Protein AF-A0A368GTZ7-F1 (afdb_monomer_lite)

Organism: Ancylostoma caninum (NCBI:txid29170)

Foldseek 3Di:
DDDDDDDDVVVVVVPDDDQCNVDPPRDDPPPQLQVCVPPDDDQLDWAQRRHDLCCVQRPVWTFGRHDPDSVLVSVLSVVSNVVLVVLVPDPPHDPLLSVLVSNQSVLVSRQIADPVVVSNHGDDDDPVSVVCSVVVCSDPDDPPPDPDDDDDD

pLDDT: mean 73.06, std 17.5, range [32.28, 91.56]

Structure (mmCIF, N/CA/C/O backbone):
data_AF-A0A368GTZ7-F1
#
_entry.id   AF-A0A368GTZ7-F1
#
loop_
_atom_site.group_PDB
_atom_site.id
_atom_site.type_symbol
_atom_site.label_atom_id
_atom_site.label_alt_id
_atom_site.label_comp_id
_atom_site.label_asym_id
_atom_site.label_entity_id
_atom_site.label_seq_id
_atom_site.pdbx_PDB_ins_code
_atom_site.Cartn_x
_atom_site.Cartn_y
_atom_site.Cartn_z
_atom_site.occupancy
_atom_site.B_iso_or_equiv
_atom_site.auth_seq_id
_atom_site.auth_comp_id
_atom_site.auth_asym_id
_atom_site.auth_atom_id
_atom_site.pdbx_PDB_model_num
ATOM 1 N N . MET A 1 1 ? 50.934 -11.452 -6.047 1.00 37.75 1 MET A N 1
ATOM 2 C CA . MET A 1 1 ? 49.514 -11.317 -6.433 1.00 37.75 1 MET A CA 1
ATOM 3 C C . MET A 1 1 ? 48.791 -12.517 -5.861 1.00 37.75 1 MET A C 1
ATOM 5 O O . MET A 1 1 ? 48.805 -13.577 -6.474 1.00 37.75 1 MET A O 1
ATOM 9 N N . ASP A 1 2 ? 48.282 -12.366 -4.644 1.00 44.00 2 ASP A N 1
ATOM 10 C CA . ASP A 1 2 ? 47.558 -13.414 -3.929 1.00 44.00 2 ASP A CA 1
ATOM 11 C C . ASP A 1 2 ? 46.156 -13.528 -4.548 1.00 44.00 2 ASP A C 1
ATOM 13 O O . ASP A 1 2 ? 45.374 -12.576 -4.518 1.00 44.00 2 ASP A O 1
ATOM 17 N N . ARG A 1 3 ? 45.888 -14.630 -5.257 1.00 52.69 3 ARG A N 1
ATOM 18 C CA . ARG A 1 3 ? 44.575 -14.900 -5.857 1.00 52.69 3 ARG A CA 1
ATOM 19 C C . ARG A 1 3 ? 43.670 -15.415 -4.741 1.00 52.69 3 ARG A C 1
ATOM 21 O O . ARG A 1 3 ? 43.742 -16.592 -4.404 1.00 52.69 3 ARG A O 1
ATOM 28 N N . GLY A 1 4 ? 42.843 -14.523 -4.196 1.00 51.09 4 GLY A N 1
ATOM 29 C CA . GLY A 1 4 ? 41.817 -14.851 -3.209 1.00 51.09 4 GLY A CA 1
ATOM 30 C C . GLY A 1 4 ? 40.986 -16.055 -3.653 1.00 51.09 4 GLY A C 1
ATOM 31 O O . GLY A 1 4 ? 40.374 -16.046 -4.723 1.00 51.09 4 GLY A O 1
ATOM 32 N N . ARG A 1 5 ? 41.034 -17.107 -2.837 1.00 58.94 5 ARG A N 1
ATOM 33 C CA . ARG A 1 5 ? 40.251 -18.331 -2.977 1.00 58.94 5 ARG A CA 1
ATOM 34 C C . ARG A 1 5 ? 38.786 -17.988 -2.696 1.00 58.94 5 ARG A C 1
ATOM 36 O O . ARG A 1 5 ? 38.498 -17.370 -1.678 1.00 58.94 5 ARG A O 1
ATOM 43 N N . LEU A 1 6 ? 37.886 -18.319 -3.622 1.00 60.16 6 LEU A N 1
ATOM 44 C CA . LEU A 1 6 ? 36.446 -18.252 -3.361 1.00 60.16 6 LEU A CA 1
ATOM 45 C C . LEU A 1 6 ? 36.140 -19.210 -2.196 1.00 60.16 6 LEU A C 1
ATOM 47 O O . LEU A 1 6 ? 36.662 -20.326 -2.240 1.00 60.16 6 LEU A O 1
ATOM 51 N N . PRO A 1 7 ? 35.367 -18.795 -1.177 1.00 56.50 7 PRO A N 1
ATOM 52 C CA . PRO A 1 7 ? 34.983 -19.688 -0.094 1.00 56.50 7 PRO A CA 1
ATOM 53 C C . PRO A 1 7 ? 34.176 -20.854 -0.666 1.00 56.50 7 PRO A C 1
ATOM 55 O O . PRO A 1 7 ? 33.351 -20.677 -1.568 1.00 56.50 7 PRO A O 1
ATOM 58 N N . ASP A 1 8 ? 34.486 -22.046 -0.176 1.00 59.84 8 ASP A N 1
ATOM 59 C CA . ASP A 1 8 ? 33.870 -23.300 -0.583 1.00 59.84 8 ASP A CA 1
ATOM 60 C C . ASP A 1 8 ? 32.377 -23.274 -0.184 1.00 59.84 8 ASP A C 1
ATOM 62 O O . ASP A 1 8 ? 32.005 -22.629 0.798 1.00 59.84 8 ASP A O 1
ATOM 66 N N . GLU A 1 9 ? 31.493 -23.940 -0.935 1.00 59.38 9 GLU A N 1
ATOM 67 C CA . GLU A 1 9 ? 30.031 -23.895 -0.709 1.00 59.38 9 GLU A CA 1
ATOM 68 C C . GLU A 1 9 ? 29.623 -24.321 0.722 1.00 59.38 9 GLU A C 1
ATOM 70 O O . GLU A 1 9 ? 28.589 -23.886 1.228 1.00 59.38 9 GLU A O 1
ATOM 75 N N . GLU A 1 10 ? 30.476 -25.083 1.415 1.00 57.34 10 GLU A N 1
ATOM 76 C CA . GLU A 1 10 ? 30.319 -25.471 2.825 1.00 57.34 10 GLU A CA 1
ATOM 77 C C . GLU A 1 10 ? 30.433 -24.289 3.811 1.00 57.34 10 GLU A C 1
ATOM 79 O O . GLU A 1 10 ? 29.787 -24.292 4.860 1.00 57.34 10 GLU A O 1
ATOM 84 N N . GLU A 1 11 ? 31.194 -23.239 3.484 1.00 56.53 11 GLU A N 1
ATOM 85 C CA . GLU A 1 11 ? 31.345 -22.060 4.349 1.00 56.53 11 GLU A CA 1
ATOM 86 C C . GLU A 1 11 ? 30.144 -21.103 4.244 1.00 56.53 11 GLU A C 1
ATOM 88 O O . GLU A 1 11 ? 29.809 -20.392 5.196 1.00 56.53 11 GLU A O 1
ATOM 93 N N . ALA A 1 12 ? 29.416 -21.146 3.123 1.00 57.00 12 ALA A N 1
ATOM 94 C CA . ALA A 1 12 ? 28.158 -20.420 2.961 1.00 57.00 12 ALA A CA 1
ATOM 95 C C . ALA A 1 12 ? 27.035 -20.999 3.842 1.00 57.00 12 ALA A C 1
ATOM 97 O O . ALA A 1 12 ? 26.225 -20.238 4.380 1.00 57.00 12 ALA A O 1
ATOM 98 N N . ASP A 1 13 ? 27.011 -22.320 4.048 1.00 59.19 13 ASP A N 1
ATOM 99 C CA . ASP A 1 13 ? 26.066 -22.967 4.966 1.00 59.19 13 ASP A CA 1
ATOM 100 C C . ASP A 1 13 ? 26.419 -22.717 6.444 1.00 59.19 13 ASP A C 1
ATOM 102 O O . ASP A 1 13 ? 25.516 -22.582 7.273 1.00 59.19 13 ASP A O 1
ATOM 106 N N . LEU A 1 14 ? 27.706 -22.548 6.781 1.00 64.44 14 LEU A N 1
ATOM 107 C CA . LEU A 1 14 ? 28.149 -22.151 8.129 1.00 64.44 14 LEU A CA 1
ATOM 108 C C . LEU A 1 14 ? 27.671 -20.745 8.533 1.00 64.44 14 LEU A C 1
ATOM 110 O O . LEU A 1 14 ? 27.511 -20.462 9.721 1.00 64.44 14 LEU A O 1
ATOM 114 N N . MET A 1 15 ? 27.401 -19.877 7.557 1.00 62.84 15 MET A N 1
ATOM 115 C CA . MET A 1 15 ? 26.880 -18.521 7.768 1.00 62.84 15 MET A CA 1
ATOM 116 C C . MET A 1 15 ? 25.345 -18.446 7.721 1.00 62.84 15 MET A C 1
ATOM 118 O O . MET A 1 15 ? 24.774 -17.354 7.823 1.00 62.84 15 MET A O 1
ATOM 122 N N . ARG A 1 16 ? 24.642 -19.579 7.574 1.00 65.88 16 ARG A N 1
ATOM 123 C CA . ARG A 1 16 ? 23.180 -19.594 7.474 1.00 65.88 16 ARG A CA 1
ATOM 124 C C . ARG A 1 16 ? 22.535 -19.523 8.855 1.00 65.88 16 ARG A C 1
ATOM 126 O O . ARG A 1 16 ? 22.421 -20.515 9.571 1.00 65.88 16 ARG A O 1
ATOM 133 N N . VAL A 1 17 ? 22.081 -18.328 9.222 1.00 69.12 17 VAL A N 1
ATOM 134 C CA . VAL A 1 17 ? 21.343 -18.103 10.469 1.00 69.12 17 VAL A CA 1
ATOM 135 C C . VAL A 1 17 ? 19.952 -18.743 10.360 1.00 69.12 17 VAL A C 1
ATOM 137 O O . VAL A 1 17 ? 19.223 -18.432 9.417 1.00 69.12 17 VAL A O 1
ATOM 140 N N . PRO A 1 18 ? 19.558 -19.619 11.302 1.00 65.19 18 PRO A N 1
ATOM 141 C CA . PRO A 1 18 ? 18.222 -20.190 11.324 1.00 65.19 18 PRO A CA 1
ATOM 142 C C . PRO A 1 18 ? 17.150 -19.108 11.443 1.00 65.19 18 PRO A C 1
ATOM 144 O O . PRO A 1 18 ? 17.264 -18.174 12.235 1.00 65.19 18 PRO A O 1
ATOM 147 N N . ASP A 1 19 ? 16.065 -19.291 10.707 1.00 61.75 19 ASP A N 1
ATOM 148 C CA . ASP A 1 19 ? 14.875 -18.440 10.688 1.00 61.75 19 ASP A CA 1
ATOM 149 C C . ASP A 1 19 ? 14.282 -18.159 12.088 1.00 61.75 19 ASP A C 1
ATOM 151 O O . ASP A 1 19 ? 13.653 -17.134 12.326 1.00 61.75 19 ASP A O 1
ATOM 155 N N . ASN A 1 20 ? 14.522 -19.041 13.055 1.00 61.53 20 ASN A N 1
ATOM 156 C CA . ASN A 1 20 ? 14.096 -18.933 14.451 1.00 61.53 20 ASN A CA 1
ATOM 157 C C . ASN A 1 20 ? 15.120 -18.251 15.386 1.00 61.53 20 ASN A C 1
ATOM 159 O O . ASN A 1 20 ? 14.895 -18.195 16.597 1.00 61.53 20 ASN A O 1
ATOM 163 N N . ALA A 1 21 ? 16.231 -17.715 14.869 1.00 69.88 21 ALA A N 1
ATOM 164 C CA . ALA A 1 21 ? 17.270 -17.059 15.674 1.00 69.88 21 ALA A CA 1
ATOM 165 C C . ALA A 1 21 ? 16.832 -15.717 16.295 1.00 69.88 21 ALA A C 1
ATOM 167 O O . ALA A 1 21 ? 17.477 -15.225 17.218 1.00 69.88 21 ALA A O 1
ATOM 168 N N . ALA A 1 22 ? 15.726 -15.130 15.827 1.00 65.44 22 ALA A N 1
ATOM 169 C CA . ALA A 1 22 ? 15.196 -13.852 16.311 1.00 65.44 22 ALA A CA 1
ATOM 170 C C . ALA A 1 22 ? 14.283 -13.965 17.556 1.00 65.44 22 ALA A C 1
ATOM 172 O O . ALA A 1 22 ? 13.716 -12.968 18.001 1.00 65.44 22 ALA A O 1
ATOM 173 N N . GLY A 1 23 ? 14.181 -15.156 18.156 1.00 69.50 23 GLY A N 1
ATOM 174 C CA . GLY A 1 23 ? 13.523 -15.379 19.445 1.00 69.50 23 GLY A CA 1
ATOM 175 C C . GLY A 1 23 ? 12.073 -15.889 19.365 1.00 69.50 23 GLY A C 1
ATOM 176 O O . GLY A 1 23 ? 11.494 -16.008 18.283 1.00 69.50 23 GLY A O 1
ATOM 177 N N . PRO A 1 24 ? 11.468 -16.239 20.518 1.00 53.47 24 PRO A N 1
ATOM 178 C CA . PRO A 1 24 ? 10.113 -16.785 20.582 1.00 53.47 24 PRO A CA 1
ATOM 179 C C . PRO A 1 24 ? 9.078 -15.776 20.071 1.00 53.47 24 PRO A C 1
ATOM 181 O O . PRO A 1 24 ? 9.003 -14.654 20.564 1.00 53.47 24 PRO A O 1
ATOM 184 N N . GLY A 1 25 ? 8.263 -16.183 19.096 1.00 59.00 25 GLY A N 1
ATOM 185 C CA . GLY A 1 25 ? 7.257 -15.320 18.463 1.00 59.00 25 GLY A CA 1
ATOM 186 C C . GLY A 1 25 ? 7.730 -14.628 17.182 1.00 59.00 25 GLY A C 1
ATOM 187 O O . GLY A 1 25 ? 6.916 -13.993 16.513 1.00 59.00 25 GLY A O 1
ATOM 188 N N . PHE A 1 26 ? 8.999 -14.789 16.793 1.00 58.25 26 PHE A N 1
ATOM 189 C CA . PHE A 1 26 ? 9.432 -14.451 15.444 1.00 58.25 26 PHE A CA 1
ATOM 190 C C . PHE A 1 26 ? 8.912 -15.508 14.467 1.00 58.25 26 PHE A C 1
ATOM 192 O O . PHE A 1 26 ? 9.357 -16.654 14.457 1.00 58.25 26 PHE A O 1
ATOM 199 N N . VAL A 1 27 ? 7.934 -15.117 13.660 1.00 58.34 27 VAL A N 1
ATOM 200 C CA . VAL A 1 27 ? 7.539 -15.847 12.458 1.00 58.34 27 VAL A CA 1
ATOM 201 C C . VAL A 1 27 ? 8.312 -15.224 11.298 1.00 58.34 27 VAL A C 1
ATOM 203 O O . VAL A 1 27 ? 8.051 -14.062 10.976 1.00 58.34 27 VAL A O 1
ATOM 206 N N . PRO A 1 28 ? 9.258 -15.947 10.673 1.00 54.25 28 PRO A N 1
ATOM 207 C CA . PRO A 1 28 ? 9.833 -15.515 9.410 1.00 54.25 28 PRO A CA 1
ATOM 208 C C . PRO A 1 28 ? 8.666 -15.408 8.440 1.00 54.25 28 PRO A C 1
ATOM 210 O O . PRO A 1 28 ? 7.963 -16.394 8.203 1.00 54.25 28 PRO A O 1
ATOM 213 N N . SER A 1 29 ? 8.402 -14.213 7.919 1.00 58.09 29 SER A N 1
ATOM 214 C CA . SER A 1 29 ? 7.399 -14.073 6.871 1.00 58.09 29 SER A CA 1
ATOM 215 C C . SER A 1 29 ? 8.013 -14.641 5.590 1.00 58.09 29 SER A C 1
ATOM 217 O O . SER A 1 29 ? 8.704 -13.977 4.819 1.00 58.09 29 SER A O 1
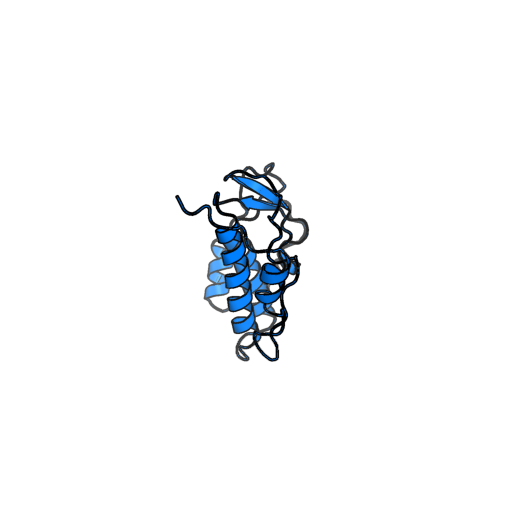ATOM 219 N N . GLY A 1 30 ? 7.872 -15.958 5.441 1.00 53.06 30 GLY A N 1
ATOM 220 C CA . GLY A 1 30 ? 8.460 -16.713 4.349 1.00 53.06 30 GLY A CA 1
ATOM 221 C C . GLY A 1 30 ? 7.901 -16.252 3.009 1.00 53.06 30 GLY A C 1
ATOM 222 O O . GLY A 1 30 ? 6.691 -16.219 2.822 1.00 53.06 30 GLY A O 1
ATOM 223 N N . SER A 1 31 ? 8.783 -15.968 2.049 1.00 56.69 31 SER A N 1
ATOM 224 C CA . SER A 1 31 ? 8.521 -15.727 0.614 1.00 56.69 31 SER A CA 1
ATOM 225 C C . SER A 1 31 ? 7.578 -14.574 0.216 1.00 56.69 31 SER A C 1
ATOM 227 O O . SER A 1 31 ? 7.754 -14.010 -0.860 1.00 56.69 31 SER A O 1
ATOM 229 N N . THR A 1 32 ? 6.608 -14.180 1.045 1.00 63.78 32 THR A N 1
ATOM 230 C CA . THR A 1 32 ? 5.593 -13.168 0.715 1.00 63.78 32 THR A CA 1
ATOM 231 C C . THR A 1 32 ? 6.054 -11.741 0.980 1.00 63.78 32 THR A C 1
ATOM 233 O O . THR A 1 32 ? 5.517 -10.816 0.375 1.00 63.78 32 THR A O 1
ATOM 236 N N . ASP A 1 33 ? 7.064 -11.549 1.833 1.00 69.00 33 ASP A N 1
ATOM 237 C CA . ASP A 1 33 ? 7.684 -10.235 2.048 1.00 69.00 33 ASP A CA 1
ATOM 238 C C . ASP A 1 33 ? 8.390 -9.729 0.796 1.00 69.00 33 ASP A C 1
ATOM 240 O O . ASP A 1 33 ? 8.269 -8.561 0.437 1.00 69.00 33 ASP A O 1
ATOM 244 N N . ARG A 1 34 ? 9.065 -10.633 0.081 1.00 83.38 34 ARG A N 1
ATOM 245 C CA . ARG A 1 34 ? 9.853 -10.326 -1.115 1.00 83.38 34 ARG A CA 1
ATOM 246 C C . ARG A 1 34 ? 9.098 -10.604 -2.413 1.00 83.38 34 ARG A C 1
ATOM 248 O O . ARG A 1 34 ? 9.589 -11.242 -3.340 1.00 83.38 34 ARG A O 1
ATOM 255 N N . TRP A 1 35 ? 7.864 -10.125 -2.491 1.00 85.88 35 TRP A N 1
ATOM 256 C CA . TRP A 1 35 ? 6.957 -10.432 -3.599 1.00 85.88 35 TRP A CA 1
ATOM 257 C C . TRP A 1 35 ? 7.296 -9.744 -4.938 1.00 85.88 35 TRP A C 1
ATOM 259 O O . TRP A 1 35 ? 6.656 -10.041 -5.950 1.00 85.88 35 TRP A O 1
ATOM 269 N N . LEU A 1 36 ? 8.288 -8.845 -4.962 1.00 88.62 36 LEU A N 1
ATOM 270 C CA . LEU A 1 36 ? 8.792 -8.169 -6.166 1.00 88.62 36 LEU A CA 1
ATOM 271 C C . LEU A 1 36 ? 10.083 -8.803 -6.715 1.00 88.62 36 LEU A C 1
ATOM 273 O O . LEU A 1 36 ? 10.580 -8.371 -7.765 1.00 88.62 36 LEU A O 1
ATOM 277 N N . ASP A 1 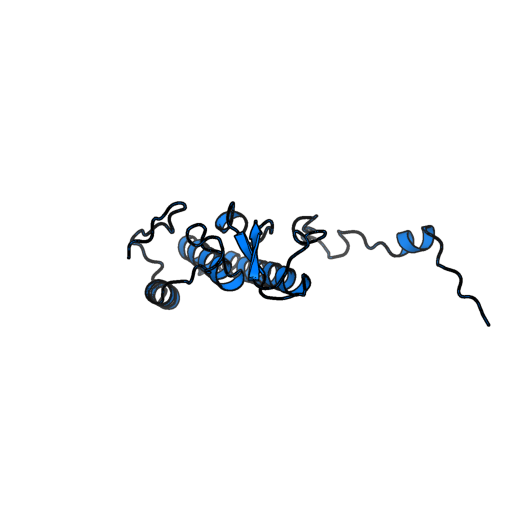37 ? 10.627 -9.825 -6.050 1.00 86.62 37 ASP A N 1
ATOM 278 C CA . ASP A 1 37 ? 11.837 -10.512 -6.499 1.00 86.62 37 ASP A CA 1
ATOM 279 C C . ASP A 1 37 ? 11.586 -11.184 -7.858 1.00 86.62 37 ASP A C 1
ATOM 281 O O . ASP A 1 37 ? 10.539 -11.780 -8.115 1.00 86.62 37 ASP A O 1
ATOM 285 N N . GLY A 1 38 ? 12.518 -11.001 -8.797 1.00 84.00 38 GLY A N 1
ATOM 286 C CA . GLY A 1 38 ? 12.375 -11.474 -10.181 1.00 84.00 38 GLY A CA 1
ATOM 287 C C . GLY A 1 38 ? 11.373 -10.695 -11.048 1.00 84.00 38 GLY A C 1
ATOM 288 O O . GLY A 1 38 ? 11.331 -10.903 -12.262 1.00 84.00 38 GLY A O 1
ATOM 289 N N . THR A 1 39 ? 10.610 -9.753 -10.485 1.00 88.00 39 THR A N 1
ATOM 290 C CA . THR A 1 39 ? 9.666 -8.925 -11.248 1.00 88.00 39 THR A CA 1
ATOM 291 C C . THR A 1 39 ? 10.387 -7.719 -11.839 1.00 88.00 39 THR A C 1
ATOM 293 O O . THR A 1 39 ? 10.932 -6.898 -11.105 1.00 88.00 39 THR A O 1
ATOM 296 N N . LYS A 1 40 ? 10.407 -7.585 -13.169 1.00 88.94 40 LYS A N 1
ATOM 297 C CA . LYS A 1 40 ? 10.931 -6.387 -13.845 1.00 88.94 40 LYS A CA 1
ATOM 298 C C . LYS A 1 40 ? 9.851 -5.310 -13.896 1.00 88.94 40 LYS A C 1
ATOM 300 O O . LYS A 1 40 ? 8.747 -5.591 -14.350 1.00 88.94 40 LYS A O 1
ATOM 305 N N . TYR A 1 41 ? 10.189 -4.098 -13.471 1.00 91.06 41 TYR A N 1
ATOM 306 C CA . TYR A 1 41 ? 9.286 -2.952 -13.490 1.00 91.06 41 TYR A CA 1
ATOM 307 C C . TYR A 1 41 ? 10.051 -1.639 -13.625 1.00 91.06 41 TYR A C 1
ATOM 309 O O . TYR A 1 41 ? 11.271 -1.599 -13.452 1.00 91.06 41 TYR A O 1
ATOM 317 N N . ARG A 1 42 ? 9.317 -0.571 -13.924 1.00 91.50 42 ARG A N 1
ATOM 318 C CA . ARG A 1 42 ? 9.772 0.819 -13.920 1.00 91.50 42 ARG A CA 1
ATOM 319 C C . ARG A 1 42 ? 8.902 1.654 -12.990 1.00 91.50 42 ARG A C 1
ATOM 321 O O . ARG A 1 42 ? 7.766 1.290 -12.690 1.00 91.50 42 ARG A O 1
ATOM 328 N N . VAL A 1 43 ? 9.430 2.791 -12.546 1.00 90.75 43 VAL A N 1
ATOM 329 C CA . VAL A 1 43 ? 8.639 3.777 -11.800 1.00 90.75 43 VAL A CA 1
ATOM 330 C C . VAL A 1 43 ? 7.436 4.201 -12.646 1.00 90.75 43 VAL A C 1
ATOM 332 O O . VAL A 1 43 ? 7.583 4.539 -13.820 1.00 90.75 43 VAL A O 1
ATOM 335 N N . GLY A 1 44 ? 6.248 4.157 -12.048 1.00 88.25 44 GLY A N 1
ATOM 336 C CA . GLY A 1 44 ? 4.962 4.396 -12.702 1.00 88.25 44 GLY A CA 1
ATOM 337 C C . GLY A 1 44 ? 4.240 3.132 -13.177 1.00 88.25 44 GLY A C 1
ATOM 338 O O . GLY A 1 44 ? 3.040 3.206 -13.439 1.00 88.25 44 GLY A O 1
ATOM 339 N N . ASP A 1 45 ? 4.909 1.975 -13.242 1.00 90.81 45 ASP A N 1
ATOM 340 C CA . ASP A 1 45 ? 4.249 0.716 -13.598 1.00 90.81 45 ASP A CA 1
ATOM 341 C C . ASP A 1 45 ? 3.298 0.268 -12.478 1.00 90.81 45 ASP A C 1
ATOM 343 O O . ASP A 1 45 ? 3.614 0.350 -11.289 1.00 90.81 45 ASP A O 1
ATOM 347 N N . CYS A 1 46 ? 2.132 -0.250 -12.862 1.00 91.31 46 CYS A N 1
ATOM 348 C CA . CYS A 1 46 ? 1.171 -0.852 -11.943 1.00 91.31 46 CYS A CA 1
ATOM 349 C C . CYS A 1 46 ? 1.360 -2.368 -11.907 1.00 91.31 46 CYS A C 1
ATOM 351 O O . CYS A 1 46 ? 1.106 -3.047 -12.901 1.00 91.31 46 CYS A O 1
ATOM 353 N N . ILE A 1 47 ? 1.757 -2.903 -10.753 1.00 90.75 47 ILE A N 1
ATOM 354 C CA . ILE A 1 47 ? 2.001 -4.340 -10.568 1.00 90.75 47 ILE A CA 1
ATOM 355 C C . ILE A 1 47 ? 0.956 -4.917 -9.611 1.00 90.75 47 ILE A C 1
ATOM 357 O O . ILE A 1 47 ? 0.642 -4.271 -8.609 1.00 90.75 47 ILE A O 1
ATOM 361 N N . PRO A 1 48 ? 0.423 -6.127 -9.862 1.00 90.56 48 PRO A N 1
ATOM 362 C CA . PRO A 1 48 ? -0.466 -6.807 -8.925 1.00 90.56 48 PRO A CA 1
ATOM 363 C C . PRO A 1 48 ? 0.163 -6.939 -7.535 1.00 90.56 48 PRO A C 1
ATOM 365 O O . PRO A 1 48 ? 1.242 -7.514 -7.401 1.00 90.56 48 PRO A O 1
ATOM 368 N N . TYR A 1 49 ? -0.525 -6.450 -6.501 1.00 90.56 49 TYR A N 1
ATOM 369 C CA . TYR A 1 49 ? -0.038 -6.541 -5.128 1.00 90.56 49 TYR A CA 1
ATOM 370 C C . TYR A 1 49 ? -0.062 -7.991 -4.636 1.00 90.56 49 TYR A C 1
ATOM 372 O O . TYR A 1 49 ? -1.085 -8.674 -4.726 1.00 90.56 49 TYR A O 1
ATOM 380 N N . ARG A 1 50 ? 1.071 -8.452 -4.098 1.00 89.50 50 ARG A N 1
ATOM 381 C CA . ARG A 1 50 ? 1.235 -9.802 -3.531 1.00 89.50 50 ARG A CA 1
ATOM 382 C C . ARG A 1 50 ? 1.838 -9.807 -2.124 1.00 89.50 50 ARG A C 1
ATOM 384 O O . ARG A 1 50 ? 2.137 -10.880 -1.607 1.00 89.50 50 ARG A O 1
ATOM 391 N N . GLY A 1 51 ? 1.992 -8.633 -1.513 1.00 86.94 51 GLY A N 1
ATOM 392 C CA . GLY A 1 51 ? 2.452 -8.519 -0.133 1.00 86.94 51 GLY A CA 1
ATOM 393 C C . GLY A 1 51 ? 1.414 -9.029 0.867 1.00 86.94 51 GLY A C 1
ATOM 394 O O . GLY A 1 51 ? 0.233 -9.218 0.548 1.00 86.94 51 GLY A O 1
ATOM 395 N N . GLU A 1 52 ? 1.857 -9.264 2.097 1.00 85.88 52 GLU A N 1
ATOM 396 C CA . GLU A 1 52 ? 1.008 -9.840 3.136 1.00 85.88 52 GLU A CA 1
ATOM 397 C C . GLU A 1 52 ? 0.302 -8.765 3.973 1.00 85.88 52 GLU A C 1
ATOM 399 O O . GLU A 1 52 ? -0.878 -8.938 4.295 1.00 85.88 52 GLU A O 1
ATOM 404 N N . ALA A 1 53 ? 0.983 -7.652 4.291 1.00 86.62 53 ALA A N 1
ATOM 405 C CA . ALA A 1 53 ? 0.500 -6.658 5.255 1.00 86.62 53 ALA A CA 1
ATOM 406 C C . ALA A 1 53 ? -0.885 -6.106 4.889 1.00 86.62 53 ALA A C 1
ATOM 408 O O . ALA A 1 53 ? -1.753 -5.944 5.744 1.00 86.62 53 ALA A O 1
ATOM 409 N N . CYS A 1 54 ? -1.122 -5.880 3.598 1.00 89.31 54 CYS A N 1
ATOM 410 C CA . CYS A 1 54 ? -2.370 -5.332 3.080 1.00 89.31 54 CYS A CA 1
ATOM 411 C C . CYS A 1 54 ? -3.187 -6.338 2.269 1.00 89.31 54 CYS A C 1
ATOM 413 O O . CYS A 1 54 ? -4.130 -5.941 1.582 1.00 89.31 54 CYS A O 1
ATOM 415 N N . ARG A 1 55 ? -2.877 -7.641 2.344 1.00 88.50 55 ARG A N 1
ATOM 416 C CA . ARG A 1 55 ? -3.515 -8.680 1.514 1.00 88.50 55 ARG A CA 1
ATOM 417 C C . ARG A 1 55 ? -5.039 -8.663 1.611 1.00 88.50 55 ARG A C 1
ATOM 419 O O . ARG A 1 55 ? -5.721 -8.831 0.608 1.00 88.50 55 ARG A O 1
ATOM 426 N N . GLN A 1 56 ? -5.575 -8.419 2.805 1.00 86.06 56 GLN A N 1
ATOM 427 C CA . GLN A 1 56 ? -7.022 -8.380 3.045 1.00 86.06 56 GLN A CA 1
ATOM 428 C C . GLN A 1 56 ? -7.724 -7.202 2.347 1.00 86.06 56 GLN A C 1
ATOM 430 O O . GLN A 1 56 ? -8.899 -7.312 2.010 1.00 86.06 56 GLN A O 1
ATOM 435 N N . PHE A 1 57 ? -7.014 -6.097 2.106 1.00 85.38 57 PHE A N 1
ATOM 436 C CA . PHE A 1 57 ? -7.580 -4.855 1.565 1.00 85.38 57 PHE A CA 1
ATOM 437 C C . PHE A 1 57 ? -7.218 -4.624 0.093 1.00 85.38 57 PHE A C 1
ATOM 439 O O . PHE A 1 57 ? -7.988 -4.014 -0.648 1.00 85.38 57 PHE A O 1
ATOM 446 N N . LEU A 1 58 ? -6.062 -5.130 -0.343 1.00 87.62 58 LEU A N 1
ATOM 447 C CA . LEU A 1 58 ? -5.512 -4.937 -1.688 1.00 87.62 58 LEU A CA 1
ATOM 448 C C . LEU A 1 58 ? -5.563 -6.201 -2.557 1.00 87.62 58 LEU A C 1
ATOM 450 O O . LEU A 1 58 ? -4.982 -6.223 -3.641 1.00 87.62 58 LEU A O 1
ATOM 454 N N . SER A 1 59 ? -6.271 -7.246 -2.122 1.00 86.94 59 SER A N 1
ATOM 455 C CA . SER A 1 59 ? -6.476 -8.451 -2.931 1.00 86.94 59 SER A CA 1
ATOM 456 C C . SER A 1 59 ? -7.067 -8.103 -4.304 1.00 86.94 59 SER A C 1
ATOM 458 O O . SER A 1 59 ? -8.073 -7.398 -4.404 1.00 86.94 59 SER A O 1
ATOM 460 N N . GLY A 1 60 ? -6.414 -8.571 -5.372 1.00 84.94 60 GLY A N 1
ATOM 461 C CA . GLY A 1 60 ? -6.817 -8.305 -6.757 1.00 84.94 60 GLY A CA 1
ATOM 462 C C . GLY A 1 60 ? -6.581 -6.868 -7.240 1.00 84.94 60 GLY A C 1
ATOM 463 O O . GLY A 1 60 ? -7.021 -6.515 -8.334 1.00 84.94 60 GLY A O 1
ATOM 464 N N . ARG A 1 61 ? -5.901 -6.023 -6.456 1.00 88.19 61 ARG A N 1
ATOM 465 C CA . ARG A 1 61 ? -5.523 -4.659 -6.850 1.00 88.19 61 ARG A CA 1
ATOM 466 C C . ARG A 1 61 ? -4.076 -4.618 -7.338 1.00 88.19 61 ARG A C 1
ATOM 468 O O . ARG A 1 61 ? -3.252 -5.453 -6.972 1.00 88.19 61 ARG A O 1
ATOM 475 N N . SER A 1 62 ? -3.773 -3.619 -8.161 1.00 90.62 62 SER A N 1
ATOM 476 C CA . SER A 1 62 ? -2.400 -3.301 -8.563 1.00 90.62 62 SER A CA 1
ATOM 477 C C . SER A 1 62 ? -1.925 -2.042 -7.855 1.00 90.62 62 SER A C 1
ATOM 479 O O . SER A 1 62 ? -2.730 -1.161 -7.553 1.00 90.62 62 SER A O 1
ATOM 481 N N . VAL A 1 63 ? -0.631 -1.962 -7.587 1.00 91.06 63 VAL A N 1
ATOM 482 C CA . VAL A 1 63 ? 0.020 -0.860 -6.877 1.00 91.06 63 VAL A CA 1
ATOM 483 C C . VAL A 1 63 ? 1.057 -0.223 -7.786 1.00 91.06 63 VAL A C 1
ATOM 485 O O . VAL A 1 63 ? 1.714 -0.922 -8.561 1.00 91.06 63 VAL A O 1
ATOM 488 N N . MET A 1 64 ? 1.151 1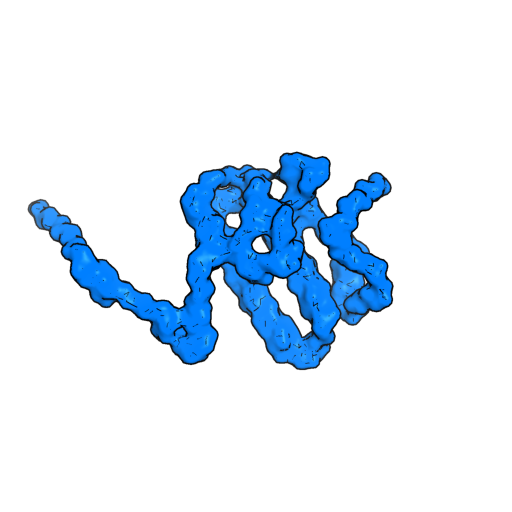.103 -7.740 1.00 90.31 64 MET A N 1
ATOM 489 C CA . MET A 1 64 ? 2.078 1.847 -8.582 1.00 90.31 64 MET A CA 1
ATOM 490 C C . MET A 1 64 ? 3.476 1.796 -7.978 1.00 90.31 64 MET A C 1
ATOM 492 O O . MET A 1 64 ? 3.662 2.123 -6.808 1.00 90.31 64 MET A O 1
ATOM 496 N N . MET A 1 65 ? 4.469 1.436 -8.784 1.00 91.56 65 MET A N 1
ATOM 497 C CA . MET A 1 65 ? 5.866 1.491 -8.369 1.00 91.56 65 MET A CA 1
ATOM 498 C C . MET A 1 65 ? 6.309 2.949 -8.288 1.00 91.56 65 MET A C 1
ATOM 500 O O . MET A 1 65 ? 6.334 3.651 -9.296 1.00 91.56 65 MET A O 1
ATOM 504 N N . THR A 1 66 ? 6.651 3.423 -7.093 1.00 88.94 66 THR A N 1
ATOM 505 C CA . THR A 1 66 ? 7.072 4.819 -6.878 1.00 88.94 66 THR A CA 1
ATOM 506 C C . THR A 1 66 ? 8.586 5.000 -6.856 1.00 88.94 66 THR A C 1
ATOM 508 O O . THR A 1 66 ? 9.053 6.131 -6.922 1.00 88.94 66 THR A O 1
ATOM 511 N N . SER A 1 67 ? 9.344 3.907 -6.753 1.00 88.31 67 SER A N 1
ATOM 512 C CA . SER A 1 67 ? 10.806 3.903 -6.676 1.00 88.31 67 SER A CA 1
ATOM 513 C C . SER A 1 67 ? 11.392 2.801 -7.554 1.00 88.31 67 SER A C 1
ATOM 515 O O . SER A 1 67 ? 10.727 1.803 -7.830 1.00 88.31 67 SER A O 1
ATOM 517 N N . GLU A 1 68 ? 12.632 2.986 -8.000 1.00 88.12 68 GLU A N 1
ATOM 518 C CA . GLU A 1 68 ? 13.410 1.961 -8.708 1.00 88.12 68 GLU A CA 1
ATOM 519 C C . GLU A 1 68 ? 13.926 0.875 -7.751 1.00 88.12 68 GLU A C 1
ATOM 521 O O . GLU A 1 68 ? 14.176 -0.260 -8.162 1.00 88.12 68 GLU A O 1
ATOM 526 N N . SER A 1 69 ? 14.044 1.205 -6.463 1.00 88.62 69 SER A N 1
ATOM 527 C CA . SER A 1 69 ? 14.449 0.286 -5.404 1.00 88.62 69 SER A CA 1
ATOM 528 C C . SER A 1 69 ? 13.270 -0.589 -4.967 1.00 88.62 69 SER A C 1
ATOM 530 O O . SER A 1 69 ? 12.206 -0.087 -4.599 1.00 88.62 69 SER A O 1
ATOM 532 N N . ARG A 1 70 ? 13.459 -1.916 -4.998 1.00 88.69 70 ARG A N 1
ATOM 533 C CA . ARG A 1 70 ? 12.496 -2.889 -4.438 1.00 88.69 70 ARG A CA 1
ATOM 534 C C . ARG A 1 70 ? 12.399 -2.770 -2.926 1.00 88.69 70 ARG A C 1
ATOM 536 O O . ARG A 1 70 ? 11.317 -2.941 -2.373 1.00 88.69 70 ARG A O 1
ATOM 543 N N . GLU A 1 71 ? 13.522 -2.452 -2.288 1.00 88.25 71 GLU A N 1
ATOM 544 C CA . GLU A 1 71 ? 13.620 -2.341 -0.836 1.00 88.25 71 GLU A CA 1
ATOM 545 C C . GLU A 1 71 ? 12.669 -1.264 -0.305 1.00 88.25 71 GLU A C 1
ATOM 547 O O . GLU A 1 71 ? 11.999 -1.499 0.691 1.00 88.25 71 GLU A O 1
ATOM 552 N N . ASP A 1 72 ? 12.457 -0.166 -1.038 1.00 89.12 72 ASP A N 1
ATOM 553 C CA . ASP A 1 72 ? 11.516 0.889 -0.636 1.00 89.12 72 ASP A CA 1
ATOM 554 C C . ASP A 1 72 ? 10.073 0.360 -0.529 1.00 89.12 72 ASP A C 1
ATOM 556 O O . ASP A 1 72 ? 9.303 0.769 0.340 1.00 89.12 72 ASP A O 1
ATOM 560 N N . MET A 1 73 ? 9.685 -0.573 -1.406 1.00 87.81 73 MET A N 1
ATOM 561 C CA . MET A 1 73 ? 8.364 -1.212 -1.359 1.00 87.81 73 MET A CA 1
ATOM 562 C C . MET A 1 73 ? 8.258 -2.226 -0.214 1.00 87.81 73 MET A C 1
ATOM 564 O O . MET A 1 73 ? 7.179 -2.390 0.364 1.00 87.81 73 MET A O 1
ATOM 568 N N . TYR A 1 74 ? 9.363 -2.891 0.125 1.00 88.00 74 TYR A N 1
ATOM 569 C CA . TYR A 1 74 ? 9.442 -3.809 1.262 1.00 88.00 74 TYR A CA 1
ATOM 570 C C . TYR A 1 74 ? 9.440 -3.060 2.599 1.00 88.00 74 TYR A C 1
ATOM 572 O O . TYR A 1 74 ? 8.759 -3.479 3.536 1.00 88.00 74 TYR A O 1
ATOM 580 N N . ASP A 1 75 ? 10.088 -1.899 2.666 1.00 89.25 75 ASP A N 1
ATOM 581 C CA . ASP A 1 75 ? 10.052 -1.004 3.820 1.00 89.25 75 ASP A CA 1
ATOM 582 C C . ASP A 1 75 ? 8.636 -0.491 4.086 1.00 89.25 75 ASP A C 1
ATOM 584 O O . ASP A 1 75 ? 8.208 -0.421 5.240 1.00 89.25 75 ASP A O 1
ATOM 588 N N . ILE A 1 76 ? 7.862 -0.196 3.034 1.00 88.62 76 ILE A N 1
ATOM 589 C CA . ILE A 1 76 ? 6.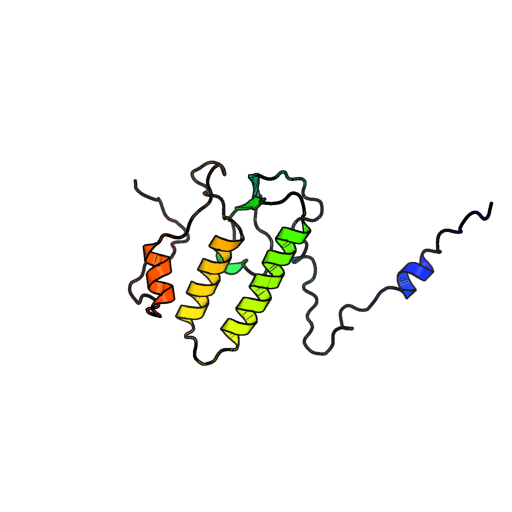438 0.129 3.178 1.00 88.62 76 ILE A CA 1
ATOM 590 C C . ILE A 1 76 ? 5.674 -1.033 3.826 1.00 88.62 76 ILE A C 1
ATOM 592 O O . ILE A 1 76 ? 4.922 -0.788 4.772 1.00 88.62 76 ILE A O 1
ATOM 596 N N . ASP A 1 77 ? 5.867 -2.277 3.364 1.00 87.25 77 ASP A N 1
ATOM 597 C CA . ASP A 1 77 ? 5.186 -3.455 3.932 1.00 87.25 77 ASP A CA 1
ATOM 598 C C . ASP A 1 77 ? 5.547 -3.638 5.412 1.00 87.25 77 ASP A C 1
ATOM 600 O O . ASP A 1 77 ? 4.662 -3.743 6.266 1.00 87.25 77 ASP A O 1
ATOM 604 N N . ARG A 1 78 ? 6.843 -3.562 5.735 1.00 86.56 78 ARG A N 1
ATOM 605 C CA . ARG A 1 78 ? 7.365 -3.689 7.101 1.00 86.56 78 ARG A CA 1
ATOM 606 C C . ARG A 1 78 ? 6.815 -2.609 8.031 1.00 86.56 78 ARG A C 1
ATOM 608 O O . ARG A 1 78 ? 6.355 -2.921 9.132 1.00 86.56 78 ARG A O 1
ATOM 615 N N . ASN A 1 79 ? 6.826 -1.352 7.589 1.00 88.19 79 ASN A N 1
ATOM 616 C CA . ASN A 1 79 ? 6.309 -0.222 8.361 1.00 88.19 79 ASN A CA 1
ATOM 617 C C . ASN A 1 79 ? 4.801 -0.351 8.599 1.00 88.19 79 ASN A C 1
ATOM 619 O O . ASN A 1 79 ? 4.320 -0.107 9.708 1.00 88.19 79 ASN A O 1
ATOM 623 N N . LEU A 1 80 ? 4.055 -0.783 7.581 1.00 87.75 80 LEU A N 1
ATOM 624 C CA . LEU A 1 80 ? 2.624 -1.046 7.691 1.00 87.75 80 LEU A CA 1
ATOM 625 C C . LEU A 1 80 ? 2.334 -2.169 8.686 1.00 87.75 80 LEU A C 1
ATOM 627 O O . LEU A 1 80 ? 1.472 -2.005 9.549 1.00 87.75 80 LEU A O 1
ATOM 631 N N . ARG A 1 81 ? 3.078 -3.274 8.624 1.00 86.31 81 ARG A N 1
ATOM 632 C CA . ARG A 1 81 ? 2.927 -4.392 9.560 1.00 86.31 81 ARG A CA 1
ATOM 633 C C . ARG A 1 81 ? 3.190 -3.958 11.001 1.00 86.31 81 ARG A C 1
ATOM 635 O O . ARG A 1 81 ? 2.378 -4.246 11.879 1.00 86.31 81 ARG A O 1
ATOM 642 N N . ALA A 1 82 ? 4.268 -3.208 11.233 1.00 86.94 82 ALA A N 1
ATOM 643 C CA . ALA A 1 82 ? 4.604 -2.675 12.552 1.00 86.94 82 ALA A CA 1
ATOM 644 C C . ALA A 1 82 ? 3.505 -1.739 13.093 1.00 86.94 82 ALA A C 1
ATOM 646 O O . ALA A 1 82 ? 3.064 -1.889 14.235 1.00 86.94 82 ALA A O 1
ATOM 647 N N . ALA A 1 83 ? 2.998 -0.825 12.259 1.00 85.75 83 ALA A N 1
ATOM 648 C CA . ALA A 1 83 ? 1.894 0.057 12.631 1.00 85.75 83 ALA A CA 1
ATOM 649 C C . ALA A 1 83 ? 0.612 -0.731 12.960 1.00 85.75 83 ALA A C 1
ATOM 651 O O . ALA A 1 83 ? -0.064 -0.439 13.946 1.00 85.75 83 ALA A O 1
ATOM 652 N N . MET A 1 84 ? 0.291 -1.767 12.178 1.00 83.88 84 MET A N 1
ATOM 653 C CA . MET A 1 84 ? -0.872 -2.624 12.427 1.00 83.88 84 MET A CA 1
ATOM 654 C C . MET A 1 84 ? -0.738 -3.424 13.722 1.00 83.88 84 MET A C 1
ATOM 656 O O . MET A 1 84 ? -1.722 -3.556 14.444 1.00 83.88 84 MET A O 1
ATOM 660 N N . MET A 1 85 ? 0.455 -3.923 14.055 1.00 85.19 85 MET A N 1
ATOM 661 C CA . MET A 1 85 ? 0.697 -4.594 15.338 1.00 85.19 85 MET A CA 1
ATOM 662 C C . MET A 1 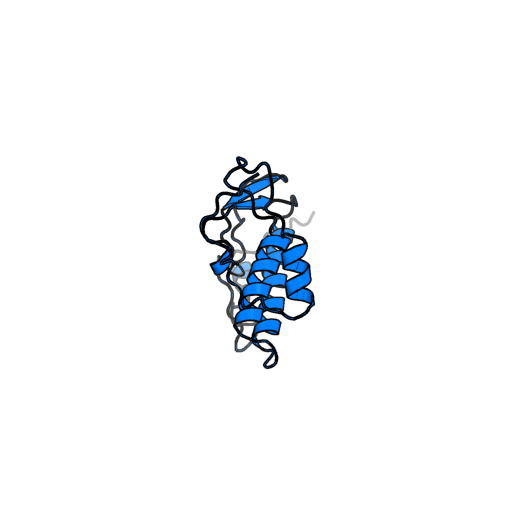85 ? 0.394 -3.665 16.518 1.00 85.19 85 MET A C 1
ATOM 664 O O . MET A 1 85 ? -0.282 -4.081 17.457 1.00 85.19 85 MET A O 1
ATOM 668 N N . PHE A 1 86 ? 0.815 -2.399 16.439 1.00 85.56 86 PHE A N 1
ATOM 669 C CA . PHE A 1 86 ? 0.515 -1.392 17.460 1.00 85.56 86 PHE A CA 1
ATOM 670 C C . PHE A 1 86 ? -0.987 -1.074 17.550 1.00 85.56 86 PHE A C 1
ATOM 672 O O . PHE A 1 86 ? -1.568 -1.057 18.633 1.00 85.56 86 PHE A O 1
ATOM 679 N N . ILE A 1 87 ? -1.649 -0.875 16.408 1.00 82.81 87 ILE A N 1
ATOM 680 C CA . ILE A 1 87 ? -3.094 -0.602 16.351 1.00 82.81 87 ILE A CA 1
ATOM 681 C C . ILE A 1 87 ? -3.909 -1.785 16.904 1.00 82.81 87 ILE A C 1
ATOM 683 O O . ILE A 1 87 ? -4.932 -1.588 17.563 1.00 82.81 87 ILE A O 1
ATOM 687 N N . ASN A 1 88 ? -3.461 -3.015 16.649 1.00 80.88 88 ASN A N 1
ATOM 688 C CA . ASN A 1 88 ? -4.118 -4.234 17.113 1.00 80.88 88 ASN A CA 1
ATOM 689 C C . ASN A 1 88 ? -3.900 -4.500 18.606 1.00 80.88 88 ASN A C 1
ATOM 691 O O . ASN A 1 88 ? -4.797 -5.049 19.243 1.00 80.88 88 ASN A O 1
ATOM 695 N N . SER A 1 89 ? -2.753 -4.108 19.168 1.00 83.81 89 SER A N 1
ATOM 696 C CA . SER A 1 89 ? -2.467 -4.270 20.598 1.00 83.81 89 SER A CA 1
ATOM 697 C C . SER A 1 89 ? -3.103 -3.185 21.471 1.00 83.81 89 SER A C 1
ATOM 699 O O . SER A 1 89 ? -3.257 -3.393 22.673 1.00 83.81 89 SER A O 1
ATOM 701 N N . ALA A 1 90 ? -3.514 -2.053 20.890 1.00 82.38 90 ALA A N 1
ATOM 702 C CA . ALA A 1 90 ? -4.149 -0.958 21.614 1.00 82.38 90 ALA A CA 1
ATOM 703 C C . ALA A 1 90 ? -5.601 -1.303 22.034 1.00 82.38 90 ALA A C 1
ATOM 705 O O . ALA A 1 90 ? -6.495 -1.381 21.180 1.00 82.38 90 ALA A O 1
ATOM 706 N N . PRO A 1 91 ? -5.892 -1.444 23.346 1.00 79.06 91 PRO A N 1
ATOM 707 C CA . PRO A 1 91 ? -7.224 -1.819 23.832 1.00 79.06 91 PRO A CA 1
ATOM 708 C C . PRO A 1 91 ? -8.259 -0.693 23.683 1.00 79.06 91 PRO A C 1
ATOM 710 O O . PRO A 1 91 ? -9.459 -0.947 23.683 1.00 79.06 91 PRO A O 1
ATOM 713 N N . THR A 1 92 ? -7.805 0.553 23.537 1.00 82.25 92 THR A N 1
ATOM 714 C CA . THR A 1 92 ? -8.651 1.745 23.379 1.00 82.25 92 THR A CA 1
ATOM 715 C C . THR A 1 92 ? -9.183 1.926 21.958 1.00 82.25 92 THR A C 1
ATOM 717 O O . THR A 1 92 ? -10.069 2.750 21.736 1.00 82.25 92 THR A O 1
ATOM 720 N N . ILE A 1 93 ? -8.666 1.170 20.985 1.00 78.38 93 ILE A N 1
ATOM 721 C CA . ILE A 1 93 ? -9.085 1.268 19.587 1.00 78.38 93 ILE A CA 1
ATOM 722 C C . ILE A 1 93 ? -10.202 0.250 19.329 1.00 78.38 93 ILE A C 1
ATOM 724 O O . ILE A 1 93 ? -10.069 -0.939 19.622 1.00 78.38 93 ILE A O 1
ATOM 728 N N . SER A 1 94 ? -11.322 0.698 18.757 1.00 82.88 94 SER A N 1
ATOM 729 C CA . SER A 1 94 ? -12.419 -0.195 18.368 1.00 82.88 94 SER A CA 1
ATOM 730 C C . SER A 1 94 ? -12.051 -1.035 17.141 1.00 82.88 94 SER A C 1
ATOM 732 O O . SER A 1 94 ? -11.265 -0.613 16.292 1.00 82.88 94 SER A O 1
ATOM 734 N N . GLN A 1 95 ? -12.653 -2.218 16.988 1.00 82.00 95 GLN A N 1
ATOM 735 C CA . GLN A 1 95 ? -12.396 -3.088 15.831 1.00 82.00 95 GLN A CA 1
ATOM 736 C C . GLN A 1 95 ? -12.705 -2.398 14.493 1.00 82.00 95 GLN A C 1
ATOM 738 O O . GLN A 1 95 ? -11.965 -2.565 13.525 1.00 82.00 95 GLN A O 1
ATOM 743 N N . GLN A 1 96 ? -13.755 -1.577 14.458 1.00 80.12 96 GLN A N 1
ATOM 744 C CA . GLN A 1 96 ? -14.120 -0.782 13.289 1.00 80.12 96 GLN A CA 1
ATOM 745 C C . GLN A 1 96 ? -13.051 0.270 12.963 1.00 80.12 96 GLN A C 1
ATOM 747 O O . GLN A 1 96 ? -12.669 0.418 11.804 1.00 80.12 96 GLN A O 1
ATOM 752 N N . CYS A 1 97 ? -12.518 0.959 13.978 1.00 80.31 97 CYS A N 1
ATOM 753 C CA . CYS A 1 97 ? -11.437 1.923 13.788 1.00 80.31 97 CYS A CA 1
ATOM 754 C C . CYS A 1 97 ? -10.161 1.241 13.276 1.00 80.31 97 CYS A C 1
ATOM 756 O O . CYS A 1 97 ? -9.525 1.763 12.360 1.00 80.31 97 CYS A O 1
ATOM 758 N N . ARG A 1 98 ? -9.838 0.039 13.780 1.00 82.38 98 ARG A N 1
ATOM 759 C CA . ARG A 1 98 ? -8.714 -0.764 13.272 1.00 82.38 98 ARG A CA 1
ATOM 760 C C . ARG A 1 98 ? -8.864 -1.048 11.780 1.00 82.38 98 ARG A C 1
ATOM 762 O O . ARG A 1 98 ? -7.984 -0.691 11.010 1.00 82.38 98 ARG A O 1
ATOM 769 N N . GLN A 1 99 ? -10.003 -1.601 11.358 1.00 84.12 99 GLN A N 1
ATOM 770 C CA . GLN A 1 99 ? -10.243 -1.937 9.949 1.00 84.12 99 GLN A CA 1
ATOM 771 C C . GLN A 1 99 ? -10.174 -0.715 9.026 1.00 84.12 99 GLN A C 1
ATOM 773 O O . GLN A 1 99 ? -9.541 -0.777 7.973 1.00 84.12 99 GLN A O 1
ATOM 778 N N . ILE A 1 100 ? -10.798 0.401 9.419 1.00 82.00 100 ILE A N 1
ATOM 779 C CA . ILE A 1 100 ? -10.785 1.633 8.620 1.00 82.00 100 ILE A CA 1
ATOM 780 C C . ILE A 1 100 ? -9.361 2.189 8.516 1.00 82.00 100 ILE A C 1
ATOM 782 O O . ILE A 1 100 ? -8.913 2.511 7.416 1.00 82.00 100 ILE A O 1
ATOM 786 N N . SER A 1 101 ? -8.641 2.257 9.638 1.00 83.56 101 SER A N 1
ATOM 787 C CA . SER A 1 101 ? -7.270 2.779 9.689 1.00 83.56 101 SER A CA 1
ATOM 788 C C . SER A 1 101 ? -6.321 1.937 8.844 1.00 83.56 101 SER A C 1
ATOM 790 O O . SER A 1 101 ? -5.548 2.484 8.061 1.00 83.56 101 SER A O 1
ATOM 792 N N . THR A 1 102 ? -6.422 0.608 8.940 1.00 84.88 102 THR A N 1
ATOM 793 C CA . THR A 1 102 ? -5.624 -0.318 8.134 1.00 84.88 102 THR A CA 1
ATOM 794 C C . THR A 1 102 ? -5.898 -0.135 6.646 1.00 84.88 102 THR A C 1
ATOM 796 O O . THR A 1 102 ? -4.960 0.017 5.867 1.00 84.88 102 THR A O 1
ATOM 799 N N . ASN A 1 103 ? -7.172 -0.088 6.249 1.00 85.50 103 ASN A N 1
ATOM 800 C CA . ASN A 1 103 ? -7.550 0.102 4.852 1.00 85.50 103 ASN A CA 1
ATOM 801 C C . ASN A 1 103 ? -6.977 1.415 4.290 1.00 85.50 103 ASN A C 1
ATOM 803 O O . ASN A 1 103 ? -6.322 1.434 3.250 1.00 85.50 103 ASN A O 1
ATOM 807 N N . VAL A 1 104 ? -7.154 2.515 5.021 1.00 85.06 104 VAL A N 1
ATOM 808 C CA . VAL A 1 104 ? -6.658 3.834 4.615 1.00 85.06 104 VAL A CA 1
ATOM 809 C C . VAL A 1 104 ? -5.137 3.873 4.527 1.00 85.06 104 VAL A C 1
ATOM 811 O O . VAL A 1 104 ? -4.604 4.348 3.524 1.00 85.06 104 VAL A O 1
ATOM 814 N N . ALA A 1 105 ? -4.429 3.317 5.508 1.00 87.19 105 ALA A N 1
ATOM 815 C CA . ALA A 1 105 ? -2.974 3.239 5.470 1.00 87.19 105 ALA A CA 1
ATOM 816 C C . ALA A 1 105 ? -2.486 2.458 4.236 1.00 87.19 105 ALA A C 1
ATOM 818 O O . ALA A 1 105 ? -1.633 2.947 3.497 1.00 87.19 105 ALA A O 1
ATOM 819 N N . CYS A 1 106 ? -3.087 1.300 3.950 1.00 89.06 106 CYS A N 1
ATOM 820 C CA . CYS A 1 106 ? -2.748 0.486 2.784 1.00 89.06 106 CYS A CA 1
ATOM 821 C C . CYS A 1 106 ? -2.922 1.249 1.463 1.00 89.06 106 CYS A C 1
ATOM 823 O O . CYS A 1 106 ? -2.001 1.290 0.647 1.00 89.06 106 CYS A O 1
ATOM 825 N N . PHE A 1 107 ? -4.076 1.889 1.256 1.00 87.44 107 PHE A N 1
ATOM 826 C CA . PHE A 1 107 ? -4.351 2.630 0.020 1.00 87.44 107 PHE A CA 1
ATOM 827 C C . PHE A 1 107 ? -3.443 3.852 -0.149 1.00 87.44 107 PHE A C 1
ATOM 829 O O . PHE A 1 107 ? -2.989 4.139 -1.259 1.00 87.44 107 PHE A O 1
ATOM 836 N N . HIS A 1 108 ? -3.158 4.560 0.946 1.00 85.06 108 HIS A N 1
ATOM 837 C CA . HIS A 1 108 ? -2.332 5.760 0.911 1.00 85.06 108 HIS A CA 1
ATOM 838 C C . HIS A 1 108 ? -0.853 5.458 0.636 1.00 85.06 108 HIS A C 1
ATOM 840 O O . HIS A 1 108 ? -0.222 6.179 -0.148 1.00 85.06 108 HIS A O 1
ATOM 846 N N . MET A 1 109 ? -0.313 4.417 1.276 1.00 88.12 109 MET A N 1
ATOM 847 C CA . MET A 1 109 ? 1.107 4.071 1.200 1.00 88.12 109 MET A CA 1
ATOM 848 C C . MET A 1 109 ? 1.458 3.382 -0.123 1.00 88.12 109 MET A C 1
ATOM 850 O O . MET A 1 109 ? 2.426 3.776 -0.762 1.00 88.12 109 MET A O 1
ATOM 854 N N . TYR A 1 110 ? 0.641 2.430 -0.590 1.00 88.25 110 TYR A N 1
ATOM 855 C CA . TYR A 1 110 ? 0.942 1.659 -1.805 1.00 88.25 110 TYR A CA 1
ATOM 856 C C . TYR A 1 110 ? 0.539 2.319 -3.126 1.00 88.25 110 TYR A C 1
ATOM 858 O O . TYR A 1 110 ? 0.753 1.732 -4.183 1.00 88.25 110 TYR A O 1
ATOM 866 N N . LYS A 1 111 ? -0.078 3.507 -3.099 1.00 88.56 111 LYS A N 1
ATOM 867 C CA . LYS A 1 111 ? -0.519 4.211 -4.316 1.00 88.56 111 LYS A CA 1
ATOM 868 C C . LYS A 1 111 ? -1.271 3.272 -5.276 1.00 88.56 111 LYS A C 1
ATOM 870 O O . LYS A 1 111 ? -0.874 3.048 -6.417 1.00 88.56 111 LYS A O 1
ATOM 875 N N . VAL A 1 112 ? -2.368 2.697 -4.782 1.00 89.00 112 VAL A N 1
ATOM 876 C CA . VAL A 1 112 ? -3.171 1.693 -5.498 1.00 89.00 112 VAL A CA 1
ATOM 877 C C . VAL A 1 112 ? -3.659 2.242 -6.837 1.00 89.00 112 VAL A C 1
ATOM 879 O O . VAL A 1 112 ? -4.303 3.285 -6.879 1.00 89.00 112 VAL A O 1
ATOM 882 N N . CYS A 1 113 ? -3.393 1.537 -7.929 1.00 88.44 113 CYS A N 1
ATOM 883 C CA . CYS A 1 113 ? -3.800 1.952 -9.264 1.00 88.44 113 CYS A CA 1
ATOM 884 C C . CYS A 1 113 ? -5.314 1.818 -9.468 1.00 88.44 113 CYS A C 1
ATOM 886 O O . CYS A 1 113 ? -5.940 0.845 -9.038 1.00 88.44 113 CYS A O 1
ATOM 888 N N . ASP A 1 114 ? -5.902 2.782 -10.174 1.00 84.81 114 ASP A N 1
ATOM 889 C CA . ASP A 1 114 ? -7.304 2.744 -10.571 1.00 84.81 114 ASP A CA 1
ATOM 890 C C . ASP A 1 114 ? -7.493 1.775 -11.754 1.00 84.81 114 ASP A C 1
ATOM 892 O O . ASP A 1 114 ? -6.993 2.046 -12.856 1.00 84.81 114 ASP A O 1
ATOM 896 N N . PRO A 1 115 ? -8.249 0.672 -11.578 1.00 77.56 115 PRO A N 1
ATOM 897 C CA . PRO A 1 115 ? -8.501 -0.287 -12.651 1.00 77.56 115 PRO A CA 1
ATOM 898 C C . PRO A 1 115 ? -9.270 0.321 -13.832 1.00 77.56 115 PRO A C 1
ATOM 900 O O . PRO A 1 115 ? -9.221 -0.219 -14.931 1.00 77.56 115 PRO A O 1
ATOM 903 N N . ARG A 1 116 ? -9.973 1.445 -13.635 1.00 76.31 116 ARG A N 1
ATOM 904 C CA . ARG A 1 116 ? -10.754 2.131 -14.683 1.00 76.31 116 ARG A CA 1
ATOM 905 C C . AR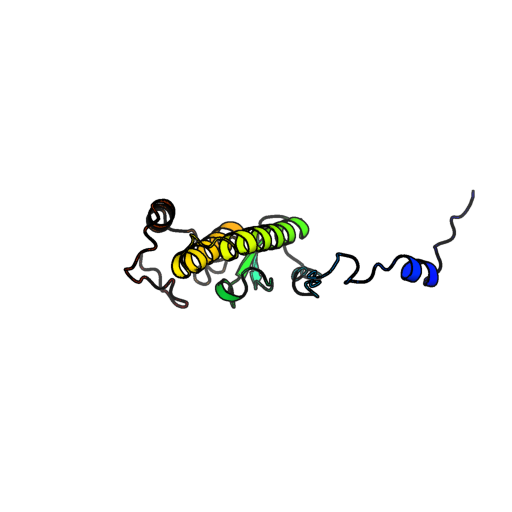G A 1 116 ? -9.921 3.076 -15.537 1.00 76.31 116 ARG A C 1
ATOM 907 O O . ARG A 1 116 ? -10.404 3.554 -16.556 1.00 76.31 116 ARG A O 1
ATOM 914 N N . SER A 1 117 ? -8.702 3.375 -15.102 1.00 72.62 117 SER A N 1
ATOM 915 C CA . SER A 1 117 ? -7.826 4.360 -15.734 1.00 72.62 117 SER A CA 1
ATOM 916 C C . SER A 1 117 ? -6.642 3.716 -16.455 1.00 72.62 117 SER A C 1
ATOM 918 O O . SER A 1 117 ? -5.641 4.391 -16.683 1.00 72.62 117 SER A O 1
ATOM 920 N N . GLU A 1 118 ? -6.721 2.416 -16.758 1.00 70.69 118 GLU A N 1
ATOM 921 C CA . GLU A 1 118 ? -5.622 1.628 -17.339 1.00 70.69 118 GLU A CA 1
ATOM 922 C C . GLU A 1 118 ? -4.289 1.808 -16.588 1.00 70.69 118 GLU A C 1
ATOM 924 O O . GLU A 1 118 ? -3.226 1.916 -17.190 1.00 70.69 118 GLU A O 1
ATOM 929 N N . GLY A 1 119 ? -4.340 1.934 -15.256 1.00 66.94 119 GLY A N 1
ATOM 930 C CA . GLY A 1 119 ? -3.145 2.138 -14.431 1.00 66.94 119 GLY A CA 1
ATOM 931 C C . GLY A 1 119 ? -2.519 3.538 -14.504 1.00 66.94 119 GLY A C 1
ATOM 932 O O . GLY A 1 119 ? -1.531 3.797 -13.830 1.00 66.94 119 GLY A O 1
ATOM 933 N N . LYS A 1 120 ? -3.101 4.487 -15.248 1.00 69.00 120 LYS A N 1
ATOM 934 C CA . LYS A 1 120 ? -2.563 5.858 -15.373 1.00 69.00 120 LYS A CA 1
ATOM 935 C C . LYS A 1 120 ? -2.847 6.750 -14.165 1.00 69.00 120 LYS A C 1
ATOM 937 O O . LYS A 1 120 ? -2.289 7.838 -14.058 1.00 69.00 120 LYS A O 1
ATOM 942 N N . ARG A 1 121 ? -3.758 6.337 -13.280 1.00 77.31 121 ARG A N 1
ATOM 943 C CA . ARG A 1 121 ? -4.153 7.097 -12.087 1.00 77.31 121 ARG A CA 1
ATOM 944 C C . ARG A 1 121 ? -4.090 6.221 -10.849 1.00 77.31 121 ARG A C 1
ATOM 946 O O . ARG A 1 121 ? -4.388 5.032 -10.907 1.00 77.31 121 ARG A O 1
ATOM 953 N N . VAL A 1 122 ? -3.745 6.848 -9.734 1.00 82.12 122 VAL A N 1
ATOM 954 C CA . VAL A 1 122 ? -3.746 6.251 -8.400 1.00 82.12 122 VAL A CA 1
ATOM 955 C C . VAL A 1 122 ? -5.032 6.646 -7.680 1.00 82.12 122 VAL A C 1
ATOM 957 O O . VAL A 1 122 ? -5.474 7.791 -7.767 1.00 82.12 122 VAL A O 1
ATOM 960 N N . LEU A 1 123 ? -5.622 5.703 -6.954 1.00 82.00 123 LEU A N 1
ATOM 961 C CA . LEU A 1 123 ? -6.739 5.945 -6.057 1.00 82.00 123 LEU A CA 1
ATOM 962 C C . LEU A 1 123 ? -6.258 6.790 -4.876 1.00 82.00 123 LEU A C 1
ATOM 964 O O . LEU A 1 123 ? -5.402 6.371 -4.096 1.00 82.00 123 LEU A O 1
ATOM 968 N N . SER A 1 124 ? -6.814 7.991 -4.747 1.00 76.31 124 SER A N 1
ATOM 969 C CA . SER A 1 124 ? -6.588 8.865 -3.603 1.00 76.31 124 SER A CA 1
ATOM 970 C C . SER A 1 124 ? -7.733 8.752 -2.602 1.00 76.31 124 SER A C 1
ATOM 972 O O . SER A 1 124 ? -8.882 8.467 -2.944 1.00 76.31 124 SER A O 1
ATOM 974 N N . ILE A 1 125 ? -7.408 8.979 -1.333 1.00 74.12 125 ILE A N 1
ATOM 975 C CA . ILE A 1 125 ? -8.399 9.018 -0.261 1.00 74.12 125 ILE A CA 1
ATOM 976 C C . ILE A 1 125 ? -9.089 10.375 -0.309 1.00 74.12 125 ILE A C 1
ATOM 978 O O . ILE A 1 125 ? -8.438 11.419 -0.381 1.00 74.12 125 ILE A O 1
ATOM 982 N N . CYS A 1 126 ? -10.418 10.371 -0.271 1.00 74.06 126 CYS A N 1
ATOM 983 C CA . CYS A 1 126 ? -11.187 11.604 -0.261 1.00 74.06 126 CYS A CA 1
ATOM 984 C C . CYS A 1 126 ? -10.930 12.380 1.040 1.00 74.06 126 CYS A C 1
ATOM 986 O O . CYS A 1 126 ? -10.992 11.819 2.133 1.00 74.06 126 CYS A O 1
ATOM 988 N N . LYS A 1 127 ? -10.723 13.701 0.937 1.00 70.12 127 LYS A N 1
ATOM 989 C CA . LYS A 1 127 ? -10.486 14.596 2.089 1.00 70.12 127 LYS A CA 1
ATOM 990 C C . LYS A 1 127 ? -11.526 14.417 3.204 1.00 70.12 127 LYS A C 1
ATOM 992 O O . LYS A 1 127 ? -11.179 14.354 4.375 1.00 70.12 127 LYS A O 1
ATOM 997 N N . LYS A 1 128 ? -12.799 14.262 2.826 1.00 69.50 128 LYS A N 1
ATOM 998 C CA . LYS A 1 128 ? -13.918 14.054 3.759 1.00 69.50 128 LYS A CA 1
ATOM 999 C C . LYS A 1 128 ? -13.818 12.747 4.550 1.00 69.50 128 LYS A C 1
ATOM 1001 O O . LYS A 1 128 ? -14.336 12.687 5.662 1.00 69.50 128 LYS A O 1
ATOM 1006 N N . ASP A 1 129 ? -13.203 11.714 3.981 1.00 70.38 129 ASP A N 1
ATOM 1007 C CA . ASP A 1 129 ? -13.021 10.425 4.651 1.00 70.38 129 ASP A CA 1
ATOM 1008 C C . ASP A 1 129 ? -11.839 10.511 5.622 1.00 70.38 129 ASP A C 1
ATOM 1010 O O . ASP A 1 129 ? -11.943 10.054 6.757 1.00 70.38 129 ASP A O 1
ATOM 1014 N N . CYS A 1 130 ? -10.770 11.210 5.225 1.00 68.88 130 CYS A N 1
ATOM 1015 C CA . CYS A 1 130 ? -9.632 11.516 6.094 1.00 68.88 130 CYS A CA 1
ATOM 1016 C C . CYS A 1 130 ? -10.062 12.313 7.341 1.00 68.88 130 CYS A C 1
ATOM 1018 O O . CYS A 1 130 ? -9.778 11.908 8.465 1.00 68.88 130 CYS A O 1
ATOM 1020 N N . GLU A 1 131 ? -10.843 13.384 7.162 1.00 70.75 131 GLU A N 1
ATOM 1021 C CA . GLU A 1 131 ? -11.322 14.227 8.269 1.00 70.75 131 GLU A CA 1
ATOM 1022 C C . GLU A 1 131 ? -12.251 13.488 9.248 1.00 70.75 131 GLU A C 1
ATOM 1024 O O . GLU A 1 131 ? -12.337 13.850 10.423 1.00 70.75 131 GLU A O 1
ATOM 1029 N N . GLN A 1 132 ? -12.988 12.475 8.781 1.00 67.38 132 GLN A N 1
ATOM 1030 C CA . GLN A 1 132 ? -13.850 11.662 9.646 1.00 67.38 132 GLN A CA 1
ATOM 1031 C C . GLN A 1 132 ? -13.034 10.708 10.520 1.00 67.38 132 GLN A C 1
ATOM 1033 O O . GLN A 1 132 ? -13.364 10.526 11.694 1.00 67.38 132 GLN A O 1
ATOM 1038 N N . ILE A 1 133 ? -11.953 10.156 9.966 1.00 68.31 133 ILE A N 1
ATOM 1039 C CA . ILE A 1 133 ? -11.027 9.274 10.681 1.00 68.31 133 ILE A CA 1
ATOM 1040 C C . ILE A 1 133 ? -10.275 10.054 11.760 1.00 68.31 133 ILE A C 1
ATOM 1042 O O . ILE A 1 133 ? -10.255 9.627 12.911 1.00 68.31 133 ILE A O 1
ATOM 1046 N N . GLU A 1 134 ? -9.741 11.233 11.428 1.00 67.38 134 GLU A N 1
ATOM 1047 C CA . GLU A 1 134 ? -9.018 12.083 12.387 1.00 67.38 134 GLU A CA 1
ATOM 1048 C C . GLU A 1 134 ? -9.883 12.507 13.578 1.00 67.38 134 GLU A C 1
ATOM 1050 O O . GLU A 1 134 ? -9.407 12.595 14.707 1.00 67.38 134 GLU A O 1
ATOM 1055 N N . LYS A 1 135 ? -11.181 12.737 13.352 1.00 62.16 135 LYS A N 1
ATOM 1056 C CA . LYS A 1 135 ? -12.118 13.175 14.397 1.00 62.16 135 LYS A CA 1
ATOM 1057 C C . LYS A 1 135 ? -12.645 12.027 15.267 1.00 62.16 135 LYS A C 1
ATOM 1059 O O . LYS A 1 135 ? -13.580 12.243 16.037 1.00 62.16 135 LYS A O 1
ATOM 1064 N N . GLY A 1 136 ? -12.103 10.812 15.127 1.00 54.00 136 GLY A N 1
ATOM 1065 C CA . GLY A 1 136 ? -12.484 9.638 15.923 1.00 54.00 136 GLY A CA 1
ATOM 1066 C C . GLY A 1 136 ? -13.910 9.139 15.672 1.00 54.00 136 GLY A C 1
ATOM 1067 O O . GLY A 1 136 ? -14.372 8.213 16.336 1.00 54.00 136 GLY A O 1
ATOM 1068 N N . LYS A 1 137 ? -14.619 9.718 14.697 1.00 46.56 137 LYS A N 1
ATOM 1069 C CA . LYS A 1 137 ? -15.932 9.250 14.262 1.00 46.56 137 LYS A CA 1
ATOM 1070 C C . LYS A 1 137 ? -15.704 8.215 13.176 1.00 46.56 137 LYS A C 1
ATOM 1072 O O . LYS A 1 137 ? -15.874 8.505 11.994 1.00 46.56 137 LYS A O 1
ATOM 1077 N N . GLY A 1 138 ? -15.300 7.012 13.589 1.00 47.78 138 GLY A N 1
ATOM 1078 C CA . GLY A 1 138 ? -15.422 5.821 12.751 1.00 47.78 138 GLY A CA 1
ATOM 1079 C C . GLY A 1 138 ? -16.869 5.755 12.276 1.00 47.78 138 GLY A C 1
ATOM 1080 O O . GLY A 1 138 ? -17.764 5.457 13.056 1.00 47.78 138 GLY A O 1
ATOM 1081 N N . SER A 1 139 ? -17.108 6.211 11.049 1.00 42.16 139 SER A N 1
ATOM 1082 C CA . SER A 1 139 ? -18.435 6.637 10.622 1.00 42.16 139 SER A CA 1
ATOM 1083 C C . SER A 1 139 ? -19.371 5.434 10.590 1.00 42.16 139 SER A C 1
ATOM 1085 O O . SER A 1 139 ? -19.254 4.554 9.742 1.00 42.16 139 SER A O 1
ATOM 1087 N N . GLU A 1 140 ? -20.322 5.421 11.522 1.00 41.12 140 GLU A N 1
ATOM 1088 C CA . GLU A 1 140 ? -21.463 4.503 11.625 1.00 41.12 140 GLU A CA 1
ATOM 1089 C C . GLU A 1 140 ? -22.479 4.665 10.474 1.00 41.12 140 GLU A C 1
ATOM 1091 O O . GLU A 1 140 ? -23.568 4.099 10.501 1.00 41.12 140 GLU A O 1
ATOM 1096 N N . LYS A 1 141 ? -22.140 5.409 9.413 1.00 35.81 141 LYS A N 1
ATOM 1097 C CA . LYS A 1 141 ? -22.909 5.432 8.169 1.00 35.81 141 LYS A CA 1
ATOM 1098 C C . LYS A 1 141 ? -22.091 4.811 7.055 1.00 35.81 141 LYS A C 1
ATOM 1100 O O . LYS A 1 141 ? -21.192 5.431 6.494 1.00 35.81 141 LYS A O 1
ATOM 1105 N N . GLY A 1 142 ? -22.457 3.571 6.743 1.00 37.25 142 GLY A N 1
ATOM 1106 C CA . GLY A 1 142 ? -21.897 2.778 5.667 1.00 37.25 142 GLY A CA 1
ATOM 1107 C C . GLY A 1 142 ? -21.801 3.560 4.362 1.00 37.25 142 GLY A C 1
ATOM 1108 O O . GLY A 1 142 ? -22.766 3.725 3.626 1.00 37.25 142 GLY A O 1
ATOM 1109 N N . ARG A 1 143 ? -20.583 3.960 4.027 1.00 37.59 143 ARG A N 1
ATOM 1110 C CA . ARG A 1 143 ? -20.036 3.553 2.747 1.00 37.59 143 ARG A CA 1
ATOM 1111 C C . ARG A 1 143 ? -19.057 2.451 3.080 1.00 37.59 143 ARG A C 1
ATOM 1113 O O . ARG A 1 143 ? -17.945 2.707 3.527 1.00 37.59 143 ARG A O 1
ATOM 1120 N N . SER A 1 144 ? -19.511 1.213 2.906 1.00 33.25 144 SER A N 1
ATOM 1121 C CA . SER A 1 144 ? -18.604 0.158 2.482 1.00 33.25 144 SER A CA 1
ATOM 1122 C C . SER A 1 144 ? -17.623 0.802 1.505 1.00 33.25 144 SER A C 1
ATOM 1124 O O . SER A 1 144 ? -18.071 1.400 0.531 1.00 33.25 144 SER A O 1
ATOM 1126 N N . PHE A 1 145 ? -16.315 0.766 1.790 1.00 38.28 145 PHE A N 1
ATOM 1127 C CA . PHE A 1 145 ? -15.336 0.854 0.712 1.00 38.28 145 PHE A CA 1
ATOM 1128 C C . PHE A 1 145 ? -15.677 -0.343 -0.158 1.00 38.28 145 PHE A C 1
ATOM 1130 O O . PHE A 1 145 ? -15.441 -1.488 0.233 1.00 38.28 145 PHE A O 1
ATOM 1137 N N . PRO A 1 146 ? -16.422 -0.122 -1.233 1.00 33.84 146 PRO A N 1
ATOM 1138 C CA . PRO A 1 146 ? -17.120 -1.205 -1.855 1.00 33.84 146 PRO A CA 1
ATOM 1139 C C . PRO A 1 146 ? -16.068 -1.858 -2.729 1.00 33.84 146 PRO A C 1
ATOM 1141 O O . PRO A 1 146 ? -15.435 -1.218 -3.570 1.00 33.84 146 PRO A O 1
ATOM 1144 N N . SER A 1 147 ? -15.868 -3.154 -2.506 1.00 35.69 147 SER A N 1
ATOM 1145 C CA . SER A 1 147 ? -15.021 -3.999 -3.352 1.00 35.69 147 SER A CA 1
ATOM 1146 C C . SER A 1 147 ? -15.324 -3.779 -4.853 1.00 35.69 147 SER A C 1
ATOM 1148 O O . SER A 1 147 ? -14.441 -3.877 -5.703 1.00 35.69 147 SER A O 1
ATOM 1150 N N . HIS A 1 148 ? -16.536 -3.302 -5.164 1.00 32.47 148 HIS A N 1
ATOM 1151 C CA . HIS A 1 148 ? -16.967 -2.765 -6.447 1.00 32.47 148 HIS A CA 1
ATOM 1152 C C . HIS A 1 148 ? -17.493 -1.329 -6.303 1.00 32.47 148 HIS A C 1
ATOM 1154 O O . HIS A 1 148 ? -18.611 -1.200 -5.832 1.00 32.47 148 HIS A O 1
ATOM 1160 N N . TYR A 1 149 ? -16.818 -0.267 -6.772 1.00 36.38 149 TYR A N 1
ATOM 1161 C CA . TYR A 1 149 ? -17.551 0.955 -7.170 1.00 36.38 149 TYR A CA 1
ATOM 1162 C C . TYR A 1 149 ? -17.242 1.418 -8.589 1.00 36.38 149 TYR A C 1
ATOM 1164 O O . TYR A 1 149 ? -16.073 1.476 -8.994 1.00 36.38 149 TYR A O 1
ATOM 1172 N N . PRO A 1 150 ? -18.295 1.829 -9.318 1.00 36.19 150 PRO A N 1
ATOM 1173 C CA . PRO A 1 150 ? -18.267 2.907 -10.275 1.00 36.19 150 PRO A CA 1
ATOM 1174 C C . PRO A 1 150 ? -18.245 4.265 -9.610 1.00 36.19 150 PRO A C 1
ATOM 1176 O O . PRO A 1 150 ? -19.171 4.643 -8.909 1.00 36.19 150 PRO A O 1
ATOM 1179 N N . PHE A 1 151 ? -17.153 4.990 -9.838 1.00 34.44 151 PHE A N 1
ATOM 1180 C CA . PHE A 1 151 ? -17.029 6.385 -9.459 1.00 34.44 151 PHE A CA 1
ATOM 1181 C C . PHE A 1 151 ? -17.776 7.217 -10.504 1.00 34.44 151 PHE A C 1
ATOM 1183 O O . PHE A 1 151 ? -17.405 7.215 -11.678 1.00 34.44 151 PHE A O 1
ATOM 1190 N N . GLN A 1 152 ? -18.879 7.833 -10.084 1.00 32.28 152 GLN A N 1
ATOM 1191 C CA . GLN A 1 152 ? -19.636 8.789 -10.884 1.00 32.28 152 GLN A CA 1
ATOM 1192 C C . GLN A 1 152 ? -19.045 10.195 -10.698 1.00 32.28 152 GLN A C 1
ATOM 1194 O O . GLN A 1 152 ? -18.396 10.464 -9.687 1.00 32.28 152 GLN A O 1
ATOM 1199 N N . SER A 1 153 ? -19.224 10.990 -11.753 1.00 33.28 153 SER A N 1
ATOM 1200 C CA . SER A 1 153 ? -18.409 12.122 -12.205 1.00 33.28 153 SER A CA 1
ATOM 1201 C C . SER A 1 153 ? -18.409 13.379 -11.340 1.00 33.28 153 SER A C 1
ATOM 1203 O O . SER A 1 153 ? -19.359 13.577 -10.554 1.00 33.28 153 SER A O 1
#

Sequence (153 aa):
MDRGRLPDEEEADLMRVPDNAAGPGFVPSGSTDRWLDGTKYRVGDCIPYRGEACRQFLSGRSVMMTSESREDMYDIDRNLRAAMMFINSAPTISQQCRQISTNVACFHMYKVCDPRSEGKRVLSICKKDCEQIEKGKGSEKGRSFPSHYPFQS

Radius of gyration: 20.2 Å; chains: 1; bounding box: 72×40×41 Å

InterPro domains:
  IPR020067 Frizzled domain [PF01392] (46-135)
  IPR020067 Frizzled domain [PS50038] (41-134)
  IPR036790 Frizzled cysteine-rich domain superfamily [G3DSA:1.10.2000.10] (43-148)

Secondary structure (DSSP, 8-state):
---PPPPPHHHHHHT---TTTT-TT----TTTTTTTTT----TT-EEE---STTHHHHTT-EEE---S-HHHHHHHHHHHHHHHHHHHH-TTS-HHHHHHHHHHHHHHHHTBB-GGGTTSSBPPPPHHHHHHHHTT---SS-----SS-----